Protei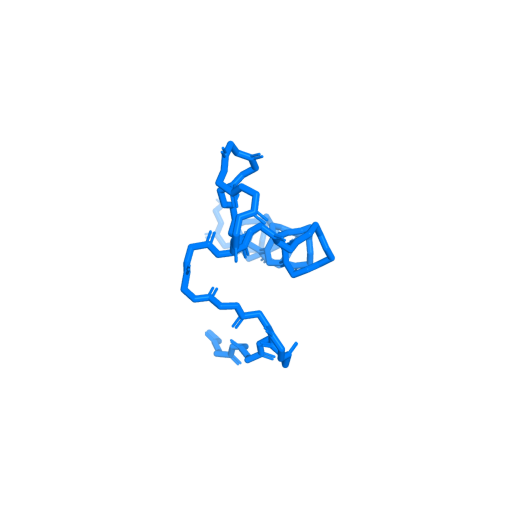n AF-A0A957N5I9-F1 (afdb_monomer)

Mean predicted aligned error: 1.89 Å

pLDDT: mean 97.73, std 1.64, range [90.81, 98.75]

Solvent-accessible surface area (backbone atoms only — not comparable to full-atom values): 2611 Å² total; per-residue (Å²): 140,89,85,83,59,86,91,58,43,86,62,20,69,37,80,89,41,79,92,27,39,31,70,66,57,32,52,57,52,48,55,51,53,52,51,54,42,73,76,73,112

Radius of gyration: 11.28 Å; Cα contacts (8 Å, |Δi|>4): 30; chains: 1; bounding box: 27×18×24 Å

Secondary structure (DSSP, 8-state):
-----TTPPTTTT-TT-TTT--HHHHHHHHHHHHHHHHHH-

Structure (mmCIF, N/CA/C/O backbone):
data_AF-A0A957N5I9-F1
#
_entry.id   AF-A0A957N5I9-F1
#
loop_
_atom_site.group_PDB
_atom_site.id
_atom_site.type_symbol
_atom_site.label_atom_id
_atom_site.label_alt_id
_atom_site.label_comp_id
_atom_site.label_asym_id
_atom_site.label_entity_id
_atom_site.label_seq_id
_atom_site.pdbx_PDB_ins_code
_atom_site.Cartn_x
_atom_site.Cartn_y
_atom_site.Cartn_z
_atom_site.occupancy
_atom_site.B_iso_or_equiv
_atom_site.auth_seq_id
_atom_site.auth_comp_id
_atom_sit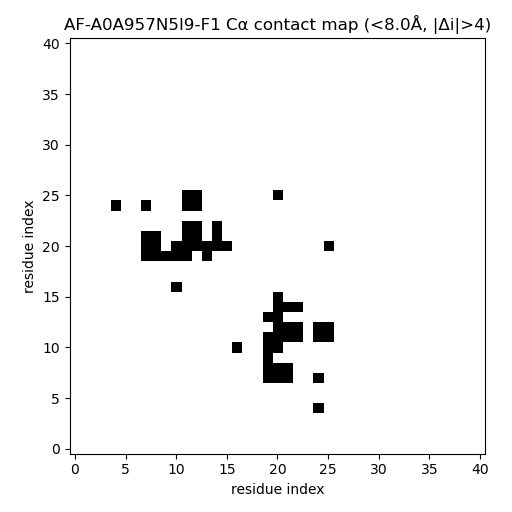e.auth_asym_id
_atom_site.auth_atom_id
_atom_site.pdbx_PDB_model_num
ATOM 1 N N . GLU A 1 1 ? -5.732 -7.896 11.953 1.00 91.56 1 GLU A N 1
ATOM 2 C CA . GLU A 1 1 ? -5.906 -8.766 10.766 1.00 91.56 1 GLU A CA 1
ATOM 3 C C . GLU A 1 1 ? -4.535 -9.077 10.181 1.00 91.56 1 GLU A C 1
ATOM 5 O O . GLU A 1 1 ? -3.583 -8.387 10.535 1.00 91.56 1 GLU A O 1
ATOM 10 N N . ILE A 1 2 ? -4.413 -10.116 9.352 1.00 97.00 2 ILE A N 1
ATOM 11 C CA . ILE A 1 2 ? -3.166 -10.461 8.652 1.00 97.00 2 ILE A CA 1
ATOM 12 C C . ILE A 1 2 ? -3.485 -10.572 7.163 1.00 97.00 2 ILE A C 1
ATOM 14 O O . ILE A 1 2 ? -4.423 -11.273 6.789 1.00 97.00 2 ILE A O 1
ATOM 18 N N . TYR A 1 3 ? -2.687 -9.899 6.335 1.00 97.81 3 TYR A N 1
ATOM 19 C CA . TYR A 1 3 ? -2.798 -9.913 4.879 1.00 97.81 3 TYR A CA 1
ATOM 20 C C . TYR A 1 3 ? -1.449 -10.293 4.275 1.00 97.81 3 TYR A C 1
ATOM 22 O O . TYR A 1 3 ? -0.415 -9.770 4.690 1.00 97.81 3 TYR A O 1
ATOM 30 N N . ILE A 1 4 ? -1.473 -11.199 3.301 1.00 97.81 4 ILE A N 1
ATOM 31 C CA . ILE A 1 4 ? -0.305 -11.590 2.510 1.00 97.81 4 ILE A CA 1
ATOM 32 C C . ILE A 1 4 ? -0.505 -11.014 1.110 1.00 97.81 4 ILE A C 1
ATOM 34 O O . ILE A 1 4 ? -1.540 -11.254 0.491 1.00 97.81 4 ILE A O 1
ATOM 38 N N . TYR A 1 5 ? 0.473 -10.246 0.638 1.00 98.12 5 TYR A N 1
ATOM 39 C CA . TYR A 1 5 ? 0.508 -9.704 -0.717 1.00 98.12 5 TYR A CA 1
ATOM 40 C C . TYR A 1 5 ? 1.397 -10.617 -1.555 1.00 98.12 5 TYR A C 1
ATOM 42 O O . TYR A 1 5 ? 2.609 -10.648 -1.350 1.00 98.12 5 TYR A O 1
ATOM 50 N N . ASP A 1 6 ? 0.785 -11.421 -2.423 1.00 97.62 6 ASP A N 1
ATOM 51 C CA . ASP A 1 6 ? 1.523 -12.373 -3.254 1.00 97.62 6 ASP A CA 1
ATOM 52 C C . ASP A 1 6 ? 2.476 -11.636 -4.206 1.00 97.62 6 ASP A C 1
ATOM 54 O O . ASP A 1 6 ? 2.132 -10.591 -4.752 1.00 97.62 6 ASP A O 1
ATOM 58 N N . GLY A 1 7 ? 3.700 -12.142 -4.354 1.00 96.38 7 GLY A N 1
ATOM 59 C CA . GLY A 1 7 ? 4.759 -11.505 -5.149 1.00 96.38 7 GLY A CA 1
ATOM 60 C C . GLY A 1 7 ? 5.471 -10.311 -4.489 1.00 96.38 7 GLY A C 1
ATOM 61 O O . GLY A 1 7 ? 6.657 -10.097 -4.764 1.00 96.38 7 GLY A O 1
ATOM 62 N N . ALA A 1 8 ? 4.823 -9.592 -3.568 1.00 98.06 8 ALA A N 1
ATOM 63 C CA . ALA A 1 8 ? 5.410 -8.428 -2.906 1.00 98.06 8 ALA A CA 1
ATOM 64 C C . ALA A 1 8 ? 6.612 -8.813 -2.021 1.00 98.06 8 ALA A C 1
ATOM 66 O O . ALA A 1 8 ? 6.549 -9.717 -1.185 1.00 98.06 8 ALA A O 1
ATOM 67 N N . GLN A 1 9 ? 7.726 -8.098 -2.184 1.00 98.12 9 GLN A N 1
ATOM 68 C CA . GLN A 1 9 ? 8.944 -8.317 -1.400 1.00 98.12 9 GLN A CA 1
ATOM 69 C C . GLN A 1 9 ? 8.958 -7.474 -0.118 1.00 98.12 9 GLN A C 1
ATOM 71 O O . GLN A 1 9 ? 8.173 -6.543 0.066 1.00 98.12 9 GLN A O 1
ATOM 76 N N . HIS A 1 10 ? 9.891 -7.764 0.793 1.00 98.06 10 HIS A N 1
ATOM 77 C CA . HIS A 1 10 ? 10.097 -6.895 1.950 1.00 98.06 10 HIS A CA 1
ATOM 78 C C . HIS A 1 10 ? 10.403 -5.456 1.498 1.00 98.06 10 HIS A C 1
ATOM 80 O O . HIS A 1 10 ? 11.223 -5.244 0.605 1.00 98.06 10 HIS A O 1
ATOM 86 N N . ALA A 1 11 ? 9.778 -4.483 2.168 1.00 97.94 11 ALA A N 1
ATOM 87 C CA . ALA A 1 11 ? 9.782 -3.065 1.805 1.00 97.94 11 ALA A CA 1
ATOM 88 C C . ALA A 1 11 ? 9.043 -2.727 0.493 1.00 97.94 11 ALA A C 1
ATOM 90 O O . ALA A 1 11 ? 9.419 -1.774 -0.189 1.00 97.94 11 ALA A O 1
ATOM 91 N N . PHE A 1 12 ? 7.964 -3.452 0.171 1.00 98.50 12 PHE A N 1
ATOM 92 C CA . PHE A 1 12 ? 7.111 -3.147 -0.984 1.00 98.50 12 PHE A CA 1
ATOM 93 C C . PHE A 1 12 ? 6.457 -1.763 -0.958 1.00 98.50 12 PHE A C 1
ATOM 95 O O . PHE A 1 12 ? 6.128 -1.222 -2.005 1.00 98.50 12 PHE A O 1
ATOM 102 N N . PHE A 1 13 ? 6.312 -1.163 0.225 1.00 98.69 13 PHE A N 1
ATOM 103 C CA . PHE A 1 13 ? 5.724 0.169 0.385 1.00 98.69 13 PHE A CA 1
ATOM 104 C C . PHE A 1 13 ? 6.694 1.315 0.037 1.00 98.69 13 PHE A C 1
ATOM 106 O O . PHE A 1 13 ? 6.279 2.461 -0.077 1.00 98.69 13 PHE A O 1
ATOM 113 N N . ASN A 1 14 ? 7.997 1.042 -0.096 1.00 98.50 14 ASN A N 1
ATOM 114 C CA . ASN A 1 14 ? 8.999 2.082 -0.330 1.00 98.50 14 ASN A CA 1
ATOM 115 C C . ASN A 1 14 ? 9.137 2.392 -1.830 1.00 98.50 14 ASN A C 1
ATOM 117 O O . ASN A 1 14 ? 9.885 1.714 -2.532 1.00 98.50 14 ASN A O 1
ATOM 121 N N . ASP A 1 15 ? 8.470 3.449 -2.287 1.00 98.06 15 ASP A N 1
ATOM 122 C CA . ASP A 1 15 ? 8.459 3.947 -3.672 1.00 98.06 15 ASP A CA 1
ATOM 123 C C . ASP A 1 15 ? 9.815 4.453 -4.192 1.00 98.06 15 ASP A C 1
ATOM 125 O O . ASP A 1 15 ? 10.049 4.484 -5.400 1.00 98.06 15 ASP A O 1
ATOM 129 N N . THR A 1 16 ? 10.765 4.758 -3.307 1.00 98.25 16 THR A N 1
ATOM 130 C CA . THR A 1 16 ? 12.146 5.095 -3.699 1.00 98.25 16 THR A CA 1
ATOM 131 C C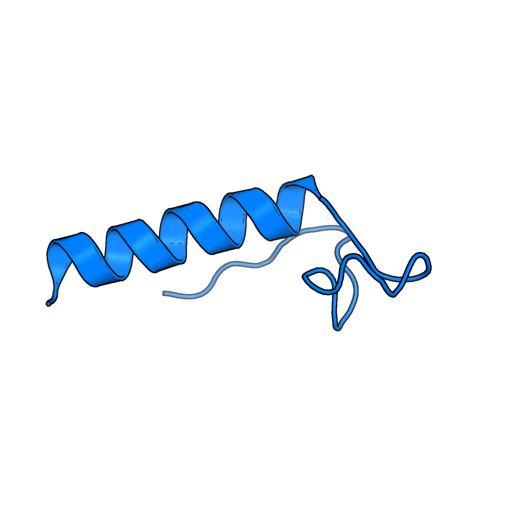 . THR A 1 16 ? 13.021 3.862 -3.954 1.00 98.25 16 THR A C 1
ATOM 133 O O . THR A 1 16 ? 14.114 3.972 -4.517 1.00 98.25 16 THR A O 1
ATOM 136 N N . ARG A 1 17 ? 12.560 2.663 -3.567 1.00 97.56 17 ARG A N 1
ATOM 137 C CA . ARG A 1 17 ? 13.295 1.401 -3.718 1.00 97.56 17 ARG A CA 1
ATOM 138 C C . ARG A 1 17 ? 12.714 0.564 -4.857 1.00 97.56 17 ARG A C 1
ATOM 140 O O . ARG A 1 17 ? 11.997 -0.407 -4.635 1.00 97.56 17 ARG A O 1
ATOM 147 N N . ALA A 1 18 ? 13.124 0.881 -6.083 1.00 95.31 18 ALA A N 1
ATOM 148 C CA . ALA A 1 18 ? 12.637 0.227 -7.304 1.00 95.31 18 ALA A CA 1
ATOM 149 C C . ALA A 1 18 ? 12.761 -1.313 -7.322 1.00 95.31 18 ALA A C 1
ATOM 151 O O . ALA A 1 18 ? 12.002 -1.976 -8.015 1.00 95.31 18 ALA A O 1
ATOM 152 N N . SER A 1 19 ? 13.703 -1.899 -6.573 1.00 97.06 19 SER A N 1
ATOM 153 C CA . SER A 1 19 ? 13.898 -3.357 -6.522 1.00 97.06 19 SER A CA 1
ATOM 154 C C . SER A 1 1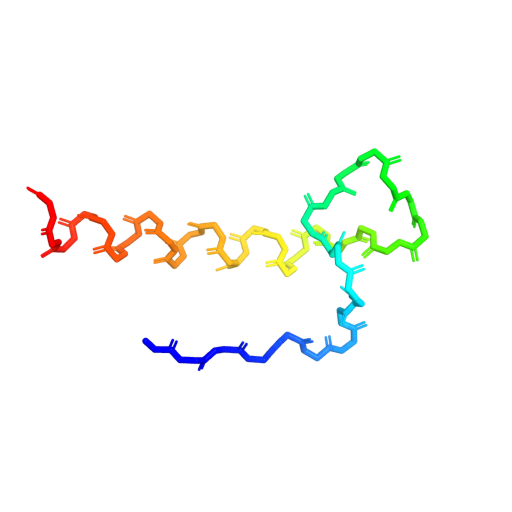9 ? 12.845 -4.117 -5.716 1.00 97.06 19 SER A C 1
ATOM 156 O O . SER A 1 19 ? 12.770 -5.336 -5.836 1.00 97.06 19 SER A O 1
ATOM 158 N N . SER A 1 20 ? 12.078 -3.430 -4.871 1.00 97.69 20 SER A N 1
ATOM 159 C CA . SER A 1 20 ? 11.047 -4.056 -4.042 1.00 97.69 20 SER A CA 1
ATOM 160 C C . SER A 1 20 ? 9.704 -3.345 -4.096 1.00 97.69 20 SER A C 1
ATOM 162 O O . SER A 1 20 ? 8.736 -3.955 -3.664 1.00 97.69 20 SER A O 1
ATOM 164 N N . TYR A 1 21 ? 9.643 -2.096 -4.580 1.00 98.44 21 TYR A N 1
ATOM 165 C CA . TYR A 1 21 ? 8.405 -1.326 -4.659 1.00 98.44 21 TYR A CA 1
ATOM 166 C C . TYR A 1 21 ? 7.338 -2.059 -5.470 1.00 98.44 21 TYR A C 1
ATOM 168 O O . TYR A 1 21 ? 7.568 -2.431 -6.620 1.00 98.44 21 TYR A O 1
ATOM 176 N N . ASP A 1 22 ? 6.168 -2.210 -4.863 1.00 98.56 22 ASP A N 1
ATOM 177 C CA . ASP A 1 22 ? 4.979 -2.772 -5.486 1.00 98.56 22 ASP A CA 1
ATOM 178 C C . ASP A 1 22 ? 3.817 -1.814 -5.214 1.00 98.56 22 ASP A C 1
ATOM 180 O O . ASP A 1 22 ? 3.336 -1.689 -4.082 1.00 98.56 22 ASP A O 1
ATOM 184 N N . ALA A 1 23 ? 3.415 -1.079 -6.253 1.00 98.38 23 ALA A N 1
ATOM 185 C CA . ALA A 1 23 ? 2.406 -0.032 -6.146 1.00 98.38 23 ALA A CA 1
ATOM 186 C C . ALA A 1 23 ? 1.031 -0.588 -5.744 1.00 98.38 23 ALA A C 1
ATOM 188 O O . ALA A 1 23 ? 0.329 0.044 -4.950 1.00 98.38 23 ALA A O 1
ATOM 189 N N . ASP A 1 24 ? 0.674 -1.776 -6.236 1.00 98.50 24 ASP A N 1
ATOM 190 C CA . ASP A 1 24 ? -0.624 -2.398 -5.980 1.00 98.50 24 ASP A CA 1
ATOM 191 C C . ASP A 1 24 ? -0.702 -2.890 -4.529 1.00 98.50 24 ASP A C 1
ATOM 193 O O . ASP A 1 24 ? -1.670 -2.605 -3.815 1.00 98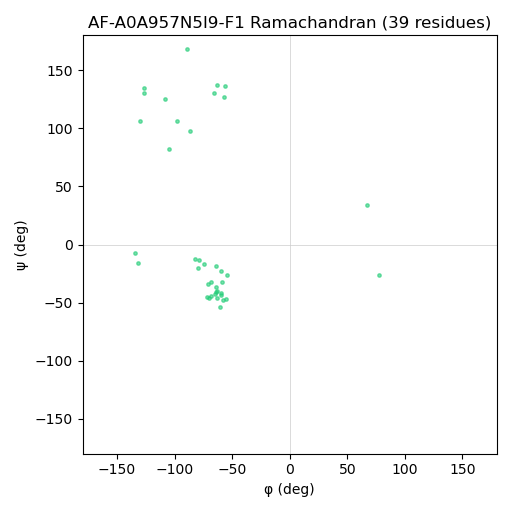.50 24 ASP A O 1
ATOM 197 N N . ALA A 1 25 ? 0.353 -3.555 -4.043 1.00 98.56 25 ALA A N 1
ATOM 198 C CA . ALA A 1 25 ? 0.445 -3.973 -2.646 1.00 98.56 25 ALA A CA 1
ATOM 199 C C . ALA A 1 25 ? 0.486 -2.769 -1.691 1.00 98.56 25 ALA A C 1
ATOM 201 O O . ALA A 1 25 ? -0.180 -2.774 -0.647 1.00 98.56 25 ALA A O 1
ATOM 202 N N . ALA A 1 26 ? 1.226 -1.713 -2.048 1.00 98.75 26 ALA A N 1
ATOM 203 C CA . ALA A 1 26 ? 1.292 -0.487 -1.260 1.00 98.75 26 ALA A CA 1
ATOM 204 C C . ALA A 1 26 ? -0.092 0.168 -1.137 1.00 98.75 26 ALA A C 1
ATOM 206 O O . ALA A 1 26 ? -0.574 0.349 -0.016 1.00 98.75 26 ALA A O 1
ATOM 207 N N . ALA A 1 27 ? -0.771 0.427 -2.259 1.00 98.69 27 ALA A N 1
ATOM 208 C CA . ALA A 1 27 ? -2.102 1.033 -2.279 1.00 98.69 27 ALA A CA 1
ATOM 209 C C . ALA A 1 27 ? -3.122 0.208 -1.481 1.00 98.69 27 ALA A C 1
ATOM 211 O O . ALA A 1 27 ? -3.808 0.739 -0.604 1.00 98.69 27 ALA A O 1
ATOM 212 N N . ALA A 1 28 ? -3.163 -1.106 -1.709 1.00 98.56 28 ALA A N 1
ATOM 213 C CA . ALA A 1 28 ? -4.116 -1.986 -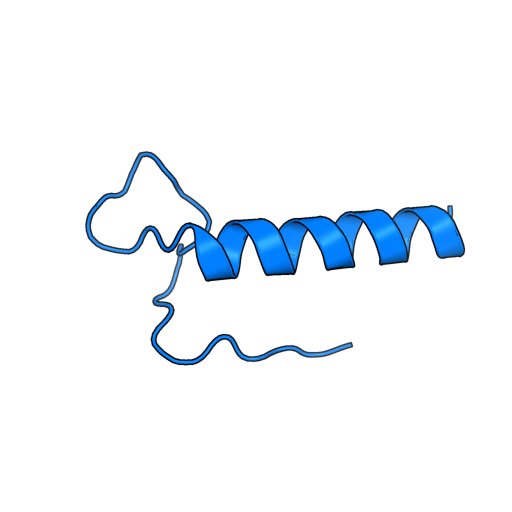1.048 1.00 98.56 28 ALA A CA 1
ATOM 214 C C . ALA A 1 28 ? -3.839 -2.125 0.465 1.00 98.56 28 ALA A C 1
ATOM 216 O O . ALA A 1 28 ? -4.769 -2.288 1.259 1.00 98.56 28 ALA A O 1
ATOM 217 N N . SER A 1 29 ? -2.575 -2.066 0.900 1.00 98.56 29 SER A N 1
ATOM 218 C CA . SE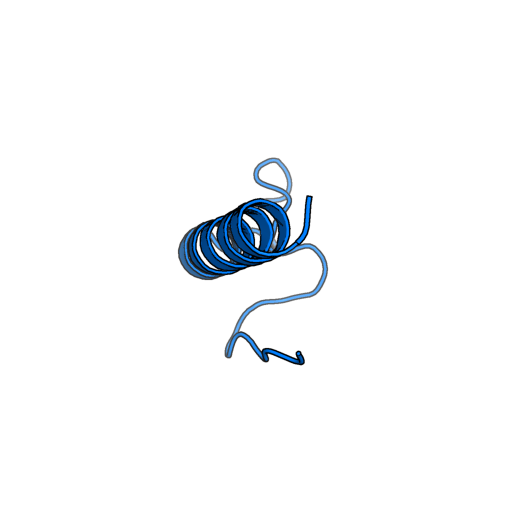R A 1 29 ? -2.238 -2.033 2.332 1.00 98.56 29 SER A CA 1
ATOM 219 C C . SER A 1 29 ? -2.595 -0.704 2.996 1.00 98.56 29 SER A C 1
ATOM 221 O O . SER A 1 29 ? -3.035 -0.693 4.15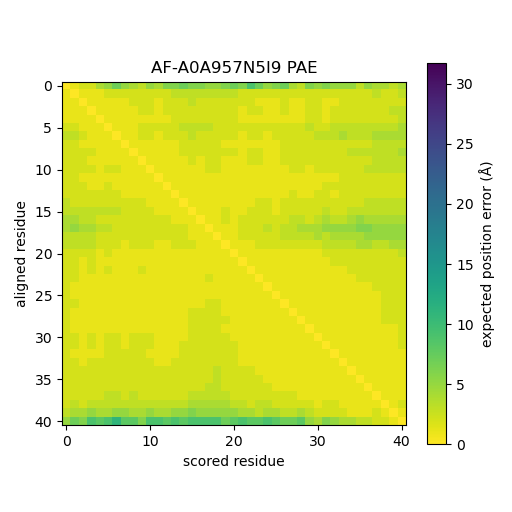0 1.00 98.56 29 SER A O 1
ATOM 223 N N . TRP A 1 30 ? -2.476 0.404 2.260 1.00 98.69 30 TRP A N 1
ATOM 224 C CA . TRP A 1 30 ? -2.802 1.733 2.760 1.00 98.69 30 TRP A CA 1
ATOM 225 C C . TRP A 1 30 ? -4.305 1.923 2.951 1.00 98.69 30 TRP A C 1
ATOM 227 O O . TRP A 1 30 ? -4.728 2.353 4.022 1.00 98.69 30 TRP A O 1
ATOM 237 N N . GLU A 1 31 ? -5.117 1.517 1.972 1.00 98.69 31 GLU A N 1
ATOM 238 C CA . GLU A 1 31 ? -6.581 1.557 2.071 1.00 98.69 31 GLU A CA 1
ATOM 239 C C . GLU A 1 31 ? -7.086 0.798 3.307 1.00 98.69 31 GLU A C 1
ATOM 241 O O . GLU A 1 31 ? -7.858 1.338 4.100 1.00 98.69 31 GLU A O 1
ATOM 246 N N . ARG A 1 32 ? -6.577 -0.419 3.541 1.00 98.50 32 ARG A N 1
ATOM 247 C CA . ARG A 1 32 ? -6.925 -1.221 4.728 1.00 98.50 32 ARG A CA 1
ATOM 248 C C . ARG A 1 32 ? -6.492 -0.559 6.031 1.00 98.50 32 ARG A C 1
ATOM 250 O O . ARG A 1 32 ? -7.232 -0.597 7.007 1.00 98.50 32 ARG A O 1
ATOM 257 N N . THR A 1 33 ? -5.306 0.048 6.049 1.00 98.44 33 THR A N 1
ATOM 258 C CA . THR A 1 33 ? -4.787 0.747 7.233 1.00 98.44 33 THR A CA 1
ATOM 259 C C . THR A 1 33 ? -5.671 1.939 7.593 1.00 98.44 33 THR A C 1
ATOM 261 O O . THR A 1 33 ? -6.056 2.092 8.751 1.00 98.44 33 THR A O 1
ATOM 264 N N . LEU A 1 34 ? -6.044 2.755 6.601 1.00 98.62 34 LEU A N 1
ATOM 265 C CA . LEU A 1 34 ? -6.948 3.886 6.803 1.00 98.62 34 LEU A CA 1
ATOM 266 C C . LEU A 1 34 ? -8.349 3.434 7.221 1.00 98.62 34 LEU A C 1
ATOM 268 O O . LEU A 1 34 ? -8.906 4.016 8.147 1.00 98.62 34 LEU A O 1
ATOM 272 N N . GLY A 1 35 ? -8.894 2.384 6.599 1.00 98.38 35 GLY A N 1
ATOM 273 C CA . GLY A 1 35 ? -10.181 1.805 6.993 1.00 98.38 35 GLY A CA 1
ATOM 274 C C . GLY A 1 35 ? -10.168 1.302 8.437 1.00 98.38 35 GLY A C 1
ATOM 275 O O . GLY A 1 35 ? -11.069 1.606 9.213 1.00 98.38 35 GLY A O 1
ATOM 276 N N . TRP A 1 36 ? -9.091 0.625 8.844 1.00 98.31 36 TRP A N 1
ATOM 277 C CA . TRP A 1 36 ? -8.939 0.163 10.221 1.00 98.31 36 TRP A CA 1
ATOM 278 C C . TRP A 1 36 ? -8.958 1.318 11.225 1.00 98.31 36 TRP A C 1
ATOM 280 O O . TRP A 1 36 ? -9.593 1.189 12.272 1.00 98.31 36 TRP A O 1
ATOM 290 N N . PHE A 1 37 ? -8.286 2.431 10.906 1.00 98.44 37 PHE A N 1
ATOM 291 C CA . PHE A 1 37 ? -8.307 3.634 11.737 1.00 98.44 37 PHE A CA 1
ATOM 292 C C . PHE A 1 37 ? -9.674 4.312 11.740 1.00 98.44 37 PHE A C 1
ATOM 294 O O . PHE A 1 37 ? -10.147 4.653 12.815 1.00 98.44 37 PHE A O 1
ATOM 301 N N . ALA A 1 38 ? -10.329 4.456 10.587 1.00 98.25 38 ALA A N 1
ATOM 302 C CA . ALA A 1 38 ? -11.664 5.046 10.498 1.00 98.25 38 ALA A CA 1
ATOM 303 C C . ALA A 1 38 ? -12.707 4.290 11.342 1.00 98.25 38 ALA A C 1
ATOM 305 O O . ALA A 1 38 ? -13.621 4.903 11.885 1.00 98.25 38 ALA A O 1
ATOM 306 N N . ASP A 1 39 ? -12.551 2.972 11.484 1.00 98.00 39 ASP A N 1
ATOM 307 C CA . ASP A 1 39 ? -13.443 2.138 12.293 1.00 98.00 39 ASP A CA 1
ATOM 308 C C . ASP A 1 39 ? -13.154 2.193 13.807 1.00 98.00 39 ASP A C 1
ATOM 310 O O . ASP A 1 39 ? -13.987 1.748 14.602 1.00 98.00 39 ASP A O 1
ATOM 314 N N . ARG A 1 40 ? -11.951 2.616 14.230 1.00 96.88 40 ARG A N 1
ATOM 315 C CA . ARG A 1 40 ? -11.435 2.362 15.598 1.00 96.88 40 ARG A CA 1
ATOM 316 C C . ARG A 1 40 ? -10.794 3.554 16.310 1.00 96.88 40 ARG A C 1
ATOM 318 O O . ARG A 1 40 ? -10.459 3.409 17.487 1.00 96.88 40 ARG A O 1
ATOM 325 N N . LEU A 1 41 ? -10.603 4.681 15.633 1.00 90.81 41 LEU A N 1
ATOM 326 C CA . LEU A 1 41 ? -10.181 5.960 16.211 1.00 90.81 41 LEU A CA 1
ATOM 327 C C . LEU A 1 41 ? -11.323 6.968 16.103 1.00 90.81 41 LEU A C 1
ATOM 329 O O . LEU A 1 41 ? -11.572 7.646 17.124 1.00 90.81 41 LEU A O 1
#

Sequence (41 aa):
EIYIYDGAQHAFFN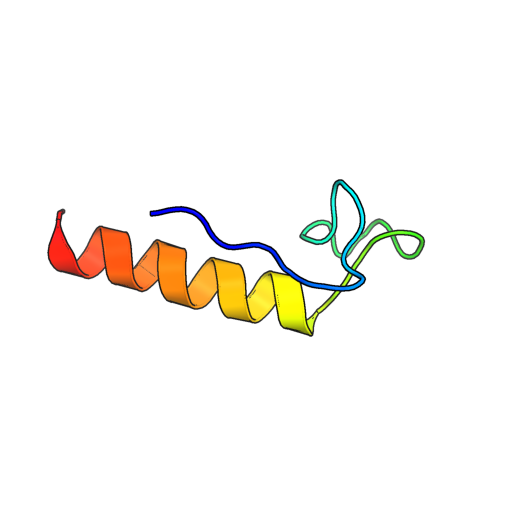DTRASSYDADAAAASWERTLGWFADRL

Foldseek 3Di:
DDDDDPPADPPCLDPVDPVRPDPVVNVVVVVVVVVVVVVPD

Nearest PDB structures (foldseek):
  4zv9-assembly5_E  TM=9.802E-01  e=5.017E-02  Escherichia coli O157:H7